Protein AF-L9YF38-F1 (afdb_monomer_lite)

Foldseek 3Di:
DDWDADPPVRDTQDDDDDPDDDDVVVVVVVVVSVVRDVCVVPDDDDDPDDPPPDDD

pLDDT: mean 84.49, std 14.62, range [47.03, 95.31]

Radius of gyration: 11.96 Å; chains: 1; bounding box: 24×18×35 Å

Secondary structure (DSSP, 8-state):
-EEEE-TTT--EEEEE--SS-SHHHHHHHHHHHHHHS--TT------S--------

Structure (mmCIF, N/CA/C/O backbone):
data_AF-L9YF38-F1
#
_entry.id   AF-L9YF38-F1
#
loop_
_atom_site.group_PDB
_atom_site.id
_atom_site.type_symbol
_atom_site.label_atom_id
_atom_site.label_alt_id
_atom_site.label_comp_id
_atom_site.label_asym_id
_atom_site.label_entity_id
_atom_site.label_seq_id
_atom_site.pdbx_PDB_ins_code
_atom_site.Cartn_x
_atom_site.Cartn_y
_atom_site.Cartn_z
_atom_site.occupancy
_atom_site.B_iso_or_equiv
_atom_site.auth_seq_id
_atom_site.auth_comp_id
_atom_site.auth_asym_id
_atom_site.auth_atom_id
_atom_site.pdbx_PDB_model_num
ATOM 1 N N . MET A 1 1 ? -1.628 2.345 -10.429 1.00 88.06 1 MET A N 1
ATOM 2 C CA . MET A 1 1 ? -2.295 2.747 -9.174 1.00 88.06 1 MET A CA 1
ATOM 3 C C . MET A 1 1 ? -1.889 1.750 -8.109 1.00 88.06 1 MET A C 1
ATOM 5 O O . MET A 1 1 ? -1.843 0.569 -8.426 1.00 88.06 1 MET A O 1
ATOM 9 N N . TYR A 1 2 ? -1.569 2.218 -6.909 1.00 90.31 2 TYR A N 1
ATOM 10 C CA . TYR A 1 2 ? -1.326 1.386 -5.733 1.00 90.31 2 TYR A CA 1
ATOM 11 C C . TYR A 1 2 ? -2.316 1.807 -4.657 1.00 90.31 2 TYR A C 1
ATOM 13 O O . TYR A 1 2 ? -2.556 3.003 -4.487 1.00 90.31 2 TYR A O 1
ATOM 21 N N . ALA A 1 3 ? -2.908 0.831 -3.986 1.00 92.75 3 ALA A N 1
ATOM 22 C CA . ALA A 1 3 ? -3.849 1.044 -2.904 1.00 92.75 3 ALA A CA 1
ATOM 23 C C . ALA A 1 3 ? -3.525 0.056 -1.788 1.00 92.75 3 ALA A C 1
ATOM 25 O O . ALA A 1 3 ? -3.210 -1.101 -2.065 1.00 92.75 3 ALA A O 1
ATOM 26 N N . ALA A 1 4 ? -3.606 0.522 -0.549 1.00 92.94 4 ALA A N 1
ATOM 27 C CA . ALA A 1 4 ? -3.509 -0.313 0.634 1.00 92.94 4 ALA A CA 1
ATOM 28 C C . ALA A 1 4 ? -4.870 -0.320 1.322 1.00 92.94 4 ALA A C 1
ATOM 30 O O . ALA A 1 4 ? -5.487 0.732 1.501 1.00 92.94 4 ALA A O 1
ATOM 31 N N . ILE A 1 5 ? -5.332 -1.509 1.686 1.00 92.81 5 ILE A N 1
ATOM 32 C CA . ILE A 1 5 ? -6.575 -1.719 2.415 1.00 92.81 5 ILE A CA 1
ATOM 33 C C . ILE A 1 5 ? -6.270 -2.581 3.631 1.00 92.81 5 ILE A C 1
ATOM 35 O O . ILE A 1 5 ? -5.567 -3.585 3.524 1.00 92.81 5 ILE A O 1
ATOM 39 N N . ASP A 1 6 ? -6.805 -2.187 4.776 1.00 92.56 6 ASP A N 1
ATOM 40 C CA . ASP A 1 6 ? -6.800 -3.036 5.952 1.00 92.56 6 ASP A CA 1
ATOM 41 C C . ASP A 1 6 ? -7.781 -4.200 5.745 1.00 92.56 6 ASP A C 1
ATOM 43 O O . ASP A 1 6 ? -8.953 -4.005 5.407 1.00 92.56 6 ASP A O 1
ATOM 47 N N . THR A 1 7 ? -7.302 -5.434 5.887 1.00 89.81 7 THR A N 1
ATOM 48 C CA . THR A 1 7 ? -8.089 -6.610 5.489 1.00 89.81 7 THR A CA 1
ATOM 49 C C . THR A 1 7 ? -9.198 -6.960 6.477 1.00 89.81 7 THR A C 1
ATOM 51 O O . THR A 1 7 ? -10.178 -7.585 6.061 1.00 89.81 7 THR A O 1
ATOM 54 N N . GLU A 1 8 ? -9.095 -6.535 7.734 1.00 92.00 8 GLU A N 1
ATOM 55 C CA . GLU A 1 8 ? -10.092 -6.784 8.774 1.00 92.00 8 GLU A CA 1
ATOM 56 C C . GLU A 1 8 ? -11.212 -5.739 8.714 1.00 92.00 8 GLU A C 1
ATOM 58 O O . GLU A 1 8 ? -12.380 -6.067 8.500 1.00 92.00 8 GLU A O 1
ATOM 63 N N . THR A 1 9 ? -10.844 -4.466 8.813 1.00 94.44 9 THR A N 1
ATOM 64 C CA . THR A 1 9 ? -11.761 -3.321 8.870 1.00 94.44 9 THR A CA 1
ATOM 65 C C . THR A 1 9 ? -12.252 -2.863 7.500 1.00 94.44 9 THR A C 1
ATOM 67 O O . THR A 1 9 ? -13.225 -2.114 7.415 1.00 94.44 9 THR A O 1
ATOM 70 N N . LYS A 1 10 ? -11.596 -3.306 6.419 1.00 91.75 10 LYS A N 1
ATOM 71 C CA . LYS A 1 10 ? -11.858 -2.895 5.027 1.00 91.75 10 LYS A CA 1
ATOM 72 C C . LYS A 1 10 ? -11.635 -1.401 4.770 1.00 91.75 10 LYS A C 1
ATOM 74 O O . LYS A 1 10 ? -12.118 -0.872 3.767 1.00 91.75 10 LYS A O 1
ATOM 79 N N . LEU A 1 11 ? -10.896 -0.716 5.641 1.00 93.38 11 LEU A N 1
ATOM 80 C CA . LEU A 1 11 ? -10.560 0.693 5.464 1.00 93.38 11 LEU A CA 1
ATOM 81 C C . LEU A 1 11 ? -9.431 0.867 4.449 1.00 93.38 11 LEU A C 1
ATOM 83 O O . LEU A 1 11 ? -8.416 0.176 4.500 1.00 93.38 11 LE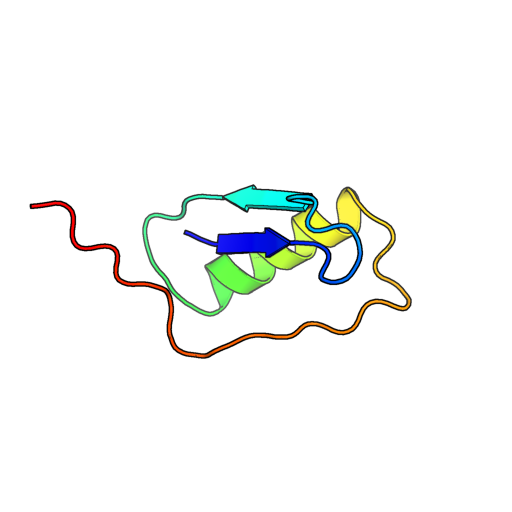U A O 1
ATOM 87 N N . ILE A 1 12 ? -9.593 1.828 3.539 1.00 92.94 12 ILE A N 1
ATOM 88 C CA . ILE A 1 12 ? -8.519 2.240 2.631 1.00 92.94 12 ILE A CA 1
ATOM 89 C C . ILE A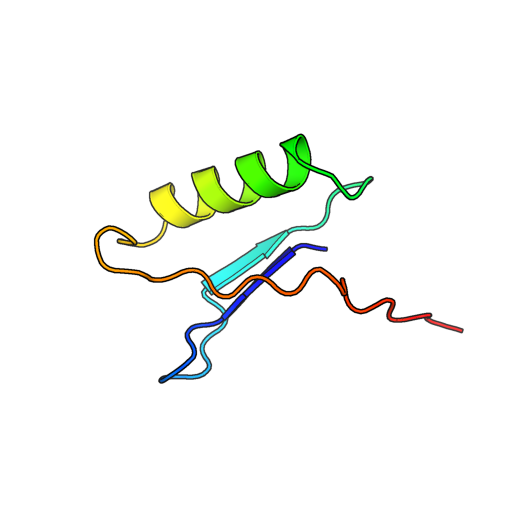 1 12 ? -7.509 3.065 3.432 1.00 92.94 12 ILE A C 1
ATOM 91 O O . ILE A 1 12 ? -7.856 4.112 3.977 1.00 92.94 12 ILE A O 1
ATOM 95 N N . LEU A 1 13 ? -6.262 2.601 3.477 1.00 93.56 13 LEU A N 1
ATOM 96 C CA . LEU A 1 13 ? -5.179 3.220 4.242 1.00 93.56 13 LEU A CA 1
ATOM 97 C C . LEU A 1 13 ? -4.449 4.304 3.439 1.00 93.56 13 LEU A C 1
ATOM 99 O O . LEU A 1 13 ? -4.123 5.361 3.980 1.00 93.56 13 LEU A O 1
ATOM 103 N N . ASP A 1 14 ? -4.197 4.061 2.150 1.00 94.38 14 ASP A N 1
ATOM 104 C CA . ASP A 1 14 ? -3.692 5.071 1.212 1.00 94.38 14 ASP A CA 1
ATOM 105 C C . ASP A 1 14 ? -3.924 4.632 -0.241 1.00 94.38 14 ASP A C 1
ATOM 107 O O . ASP A 1 14 ? -4.047 3.440 -0.544 1.00 94.38 14 ASP A O 1
ATOM 111 N N . VAL A 1 15 ? -3.930 5.603 -1.155 1.00 92.88 15 VAL A N 1
ATOM 112 C CA . VAL A 1 15 ? -3.974 5.393 -2.606 1.00 92.88 15 VAL A CA 1
ATOM 113 C C . VAL A 1 15 ? -2.979 6.333 -3.274 1.00 92.88 15 VAL A C 1
ATOM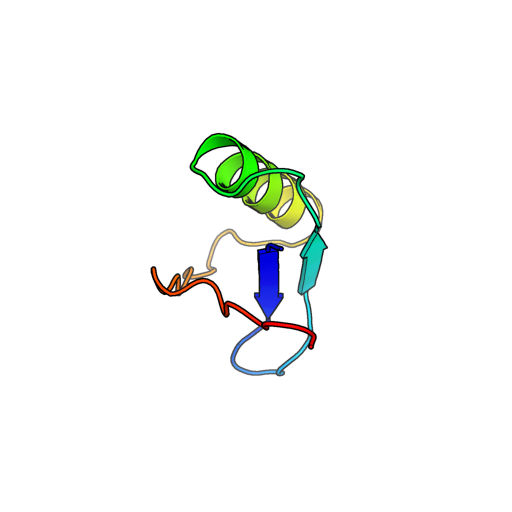 115 O O . VAL A 1 15 ? -2.908 7.518 -2.958 1.00 92.88 15 VAL A O 1
ATOM 118 N N . ALA A 1 16 ? -2.228 5.832 -4.253 1.00 93.12 16 ALA A N 1
ATOM 119 C CA . ALA A 1 16 ? -1.430 6.681 -5.126 1.00 93.12 16 ALA A CA 1
ATOM 120 C C . ALA A 1 16 ? -1.431 6.238 -6.584 1.00 93.12 16 ALA A C 1
ATOM 122 O O . ALA A 1 16 ? -1.413 5.052 -6.935 1.00 93.12 16 ALA A O 1
ATOM 123 N N . LEU A 1 17 ? -1.381 7.245 -7.450 1.00 93.00 17 LEU A N 1
ATOM 124 C CA . LEU A 1 17 ? -1.206 7.079 -8.878 1.00 93.00 17 LEU A CA 1
ATOM 125 C C . LEU A 1 17 ? 0.232 7.426 -9.263 1.00 93.00 17 LEU A C 1
ATOM 127 O O . LEU A 1 17 ? 0.754 8.472 -8.895 1.00 93.00 17 LEU A O 1
ATOM 131 N N . PHE A 1 18 ? 0.846 6.543 -10.041 1.00 88.81 18 PHE A N 1
ATOM 132 C CA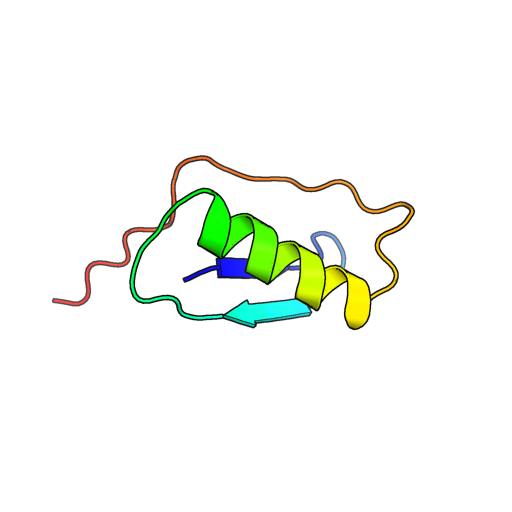 . PHE A 1 18 ? 2.164 6.741 -10.629 1.00 88.81 18 PHE A CA 1
ATOM 133 C C . PHE A 1 18 ? 2.044 6.519 -12.133 1.00 88.81 18 PHE A C 1
ATOM 135 O O . PHE A 1 18 ? 1.255 5.677 -12.568 1.00 88.81 18 PHE A O 1
ATOM 142 N N . GLY A 1 19 ? 2.844 7.242 -12.920 1.00 90.38 19 GLY A N 1
ATOM 143 C CA . GLY A 1 19 ? 2.820 7.142 -14.385 1.00 90.38 19 GLY A CA 1
ATOM 144 C C 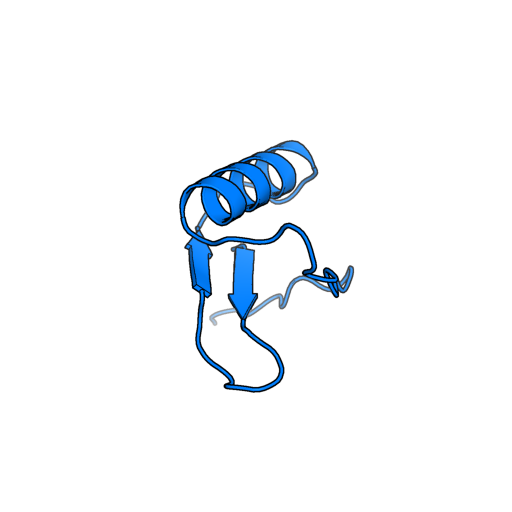. GLY A 1 19 ? 3.301 5.794 -14.936 1.00 90.38 19 GLY A C 1
ATOM 145 O O . GLY A 1 19 ? 3.079 5.497 -16.104 1.00 90.38 19 GLY A O 1
ATOM 146 N N . ARG A 1 20 ? 3.945 4.965 -14.104 1.00 87.00 20 ARG A N 1
ATOM 147 C CA . ARG A 1 20 ? 4.370 3.602 -14.438 1.00 87.00 20 ARG A CA 1
ATOM 148 C C . ARG A 1 20 ? 4.183 2.666 -13.249 1.00 87.00 20 ARG A C 1
ATOM 150 O O . ARG A 1 20 ? 4.235 3.106 -12.102 1.00 87.00 20 ARG A O 1
ATOM 157 N N . HIS A 1 21 ? 3.993 1.383 -13.534 1.00 84.31 21 HIS A N 1
ATOM 158 C CA . HIS A 1 21 ? 4.102 0.316 -12.542 1.00 84.31 21 HIS A CA 1
ATOM 159 C C . HIS A 1 21 ? 5.557 -0.166 -12.467 1.00 84.31 21 HIS A C 1
ATOM 161 O O . HIS A 1 21 ? 6.274 -0.124 -13.466 1.00 84.31 21 HIS A O 1
ATOM 167 N N . GLY A 1 22 ? 5.993 -0.613 -11.295 1.00 87.50 22 GLY A N 1
ATOM 168 C CA . GLY A 1 22 ? 7.313 -1.203 -11.094 1.00 87.50 22 GLY A CA 1
ATOM 169 C C . GLY A 1 22 ? 7.763 -1.138 -9.641 1.00 87.50 22 GLY A C 1
ATOM 170 O O . GLY A 1 22 ? 7.015 -0.687 -8.771 1.00 87.50 22 GLY A O 1
ATOM 171 N N . THR A 1 23 ? 9.003 -1.557 -9.402 1.00 91.19 23 THR A N 1
ATOM 172 C CA . THR A 1 23 ? 9.598 -1.613 -8.064 1.00 91.19 23 THR A CA 1
ATOM 173 C C . THR A 1 23 ? 9.739 -0.233 -7.430 1.00 91.19 23 THR A C 1
ATOM 175 O O . THR A 1 23 ? 9.272 -0.060 -6.311 1.00 91.19 23 THR A O 1
ATOM 178 N N . ASP A 1 24 ? 10.290 0.770 -8.130 1.00 93.69 24 ASP A N 1
ATOM 179 C CA . ASP A 1 24 ? 10.467 2.102 -7.520 1.00 93.69 24 ASP A CA 1
ATOM 180 C C . ASP A 1 24 ? 9.127 2.749 -7.124 1.00 93.69 24 ASP A C 1
ATOM 182 O O . ASP A 1 24 ? 9.013 3.223 -5.994 1.00 93.69 24 ASP A O 1
ATOM 186 N N . PRO A 1 25 ? 8.080 2.744 -7.982 1.00 92.94 25 PRO A N 1
ATOM 187 C CA . PRO A 1 25 ? 6.756 3.218 -7.577 1.00 92.94 25 PRO A CA 1
ATOM 188 C C . PRO A 1 25 ? 6.154 2.441 -6.397 1.00 92.94 25 PRO A C 1
ATOM 190 O O . PRO A 1 25 ? 5.517 3.047 -5.537 1.00 92.94 25 PRO A O 1
ATOM 193 N N . ALA A 1 26 ? 6.364 1.121 -6.329 1.00 90.75 26 ALA A N 1
ATOM 194 C CA . ALA A 1 26 ? 5.888 0.302 -5.216 1.00 90.75 26 ALA A CA 1
ATOM 195 C C . ALA A 1 26 ? 6.624 0.634 -3.906 1.00 90.75 26 ALA A C 1
ATOM 197 O O . ALA A 1 26 ? 5.981 0.847 -2.883 1.00 90.75 26 ALA A O 1
ATOM 198 N N . ALA A 1 27 ? 7.952 0.757 -3.943 1.00 93.69 27 ALA A N 1
ATOM 199 C CA . ALA A 1 27 ? 8.762 1.127 -2.786 1.00 93.69 27 ALA A CA 1
ATOM 200 C C . ALA A 1 27 ? 8.418 2.536 -2.281 1.00 93.69 27 ALA A C 1
ATOM 202 O O . ALA A 1 27 ? 8.233 2.734 -1.084 1.00 93.69 27 ALA A O 1
ATOM 203 N N . ALA A 1 28 ? 8.250 3.502 -3.190 1.00 95.31 28 ALA A N 1
ATOM 204 C CA . ALA A 1 28 ? 7.833 4.858 -2.837 1.00 95.31 28 ALA A CA 1
ATOM 205 C C . ALA A 1 28 ? 6.431 4.893 -2.204 1.00 95.31 28 ALA A C 1
ATOM 207 O O . ALA A 1 28 ? 6.179 5.686 -1.299 1.00 95.31 28 ALA A O 1
ATOM 208 N N . PHE A 1 29 ? 5.512 4.043 -2.672 1.00 93.94 29 PHE A N 1
ATOM 209 C CA . PHE A 1 29 ? 4.194 3.898 -2.060 1.00 93.94 29 PHE A CA 1
ATOM 210 C C . PHE A 1 29 ? 4.280 3.315 -0.645 1.00 93.94 29 PHE A C 1
ATOM 212 O O . PHE A 1 29 ? 3.711 3.902 0.272 1.00 93.94 29 PHE A O 1
ATOM 219 N N . LEU A 1 30 ? 5.011 2.210 -0.462 1.00 93.00 30 LEU A N 1
ATOM 220 C CA . LEU A 1 30 ? 5.174 1.557 0.842 1.00 93.00 30 LEU A CA 1
ATOM 221 C C . LEU A 1 30 ? 5.866 2.467 1.859 1.00 93.00 30 LEU A C 1
ATOM 223 O O . LEU A 1 30 ? 5.415 2.549 2.995 1.00 93.00 30 LEU A O 1
ATOM 227 N N . HIS A 1 31 ? 6.897 3.206 1.443 1.00 93.56 31 HIS A N 1
ATOM 228 C CA . HIS A 1 31 ? 7.592 4.147 2.319 1.00 93.56 31 HIS A CA 1
ATOM 229 C C . HIS A 1 31 ? 6.647 5.213 2.885 1.00 93.56 31 HIS A C 1
ATOM 231 O O . HIS A 1 31 ? 6.590 5.409 4.092 1.00 93.56 31 HIS A O 1
ATOM 237 N N . ARG A 1 32 ? 5.829 5.844 2.033 1.00 93.88 32 ARG A N 1
ATOM 238 C CA . ARG A 1 32 ? 4.825 6.812 2.502 1.00 93.88 32 ARG A CA 1
ATOM 239 C C . ARG A 1 32 ? 3.733 6.184 3.363 1.00 93.88 32 ARG A C 1
ATOM 241 O O . ARG A 1 32 ? 3.135 6.875 4.182 1.00 93.88 32 ARG A O 1
ATOM 248 N N . LEU A 1 33 ? 3.383 4.926 3.098 1.00 94.31 33 LEU A N 1
ATOM 249 C CA . LEU A 1 33 ? 2.370 4.226 3.878 1.00 94.31 33 LEU A CA 1
ATOM 250 C C . LEU A 1 33 ? 2.865 4.027 5.318 1.00 94.31 33 LEU A C 1
ATOM 252 O O . LEU A 1 33 ? 2.099 4.280 6.242 1.00 94.31 33 LEU A O 1
ATOM 256 N N . ASP A 1 34 ? 4.137 3.657 5.484 1.00 93.19 34 ASP A N 1
ATOM 257 C CA . ASP A 1 34 ? 4.815 3.489 6.779 1.00 93.19 34 ASP A CA 1
ATOM 258 C C . ASP A 1 34 ? 4.991 4.819 7.535 1.00 93.19 34 ASP A C 1
ATOM 260 O O . ASP A 1 34 ? 4.850 4.878 8.750 1.00 93.19 34 ASP A O 1
ATOM 264 N N . GLU A 1 35 ? 5.190 5.935 6.826 1.00 94.38 35 GLU A N 1
ATOM 265 C CA . GLU A 1 35 ? 5.199 7.267 7.456 1.00 94.38 35 GLU A CA 1
ATOM 266 C C . GLU A 1 35 ? 3.835 7.664 8.050 1.00 94.38 35 GLU A C 1
ATOM 268 O O . GLU A 1 35 ? 3.769 8.444 9.002 1.00 94.38 35 GLU A 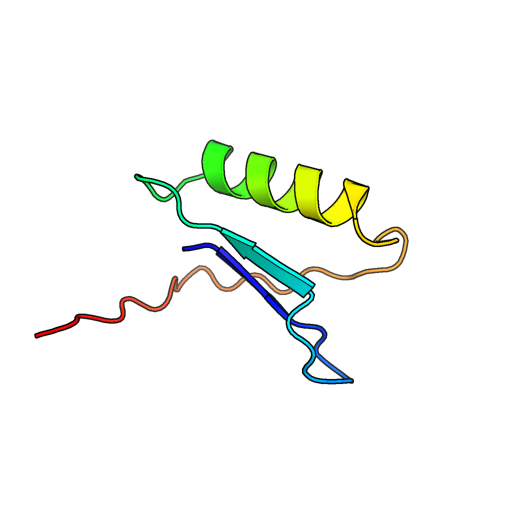O 1
ATOM 273 N N . LYS A 1 36 ? 2.732 7.180 7.464 1.00 93.25 36 LYS A N 1
ATOM 274 C CA . LYS A 1 36 ? 1.363 7.556 7.858 1.00 93.25 36 LYS A CA 1
ATOM 275 C C . LYS A 1 36 ? 0.741 6.606 8.872 1.00 93.25 36 LYS A C 1
ATOM 277 O O . LYS A 1 36 ? -0.112 7.034 9.649 1.00 93.25 36 LYS A O 1
ATOM 282 N N . HIS A 1 37 ? 1.113 5.332 8.828 1.00 91.00 37 HIS A N 1
ATOM 283 C CA . HIS A 1 37 ? 0.489 4.262 9.597 1.00 91.00 37 HIS A CA 1
ATOM 284 C C . HIS A 1 37 ? 1.563 3.440 10.293 1.00 91.00 37 HIS A C 1
ATOM 286 O O . HIS A 1 37 ? 2.619 3.196 9.728 1.00 91.00 37 HIS A O 1
ATOM 292 N N . ASN A 1 38 ? 1.286 2.965 11.507 1.00 89.44 38 ASN A N 1
ATOM 293 C CA . ASN A 1 38 ? 2.203 2.045 12.171 1.00 89.44 38 ASN A CA 1
ATOM 294 C C . ASN A 1 38 ? 2.084 0.646 11.549 1.00 89.44 38 ASN A C 1
ATOM 296 O O . ASN A 1 38 ? 1.127 -0.072 11.841 1.00 89.44 38 ASN A O 1
ATOM 300 N N . LEU A 1 39 ? 3.049 0.264 10.710 1.00 87.75 39 LEU A N 1
ATOM 301 C CA . LEU A 1 39 ? 3.049 -1.006 9.973 1.00 87.75 39 LEU A CA 1
ATOM 302 C C . LEU A 1 39 ? 4.025 -2.039 10.552 1.00 87.75 39 LEU A C 1
ATOM 304 O O . LEU A 1 39 ? 4.276 -3.057 9.914 1.00 87.75 39 LEU A O 1
ATOM 308 N N . SER A 1 40 ? 4.557 -1.810 11.759 1.00 87.00 40 SER A N 1
ATOM 309 C CA . SER A 1 40 ? 5.592 -2.657 12.374 1.00 87.00 40 SER A CA 1
ATOM 310 C C . SER A 1 40 ? 5.212 -4.140 12.480 1.00 87.00 40 SER A C 1
ATOM 312 O O . SER A 1 40 ? 6.075 -4.999 12.350 1.00 87.00 40 SER A O 1
ATOM 314 N N . GLU A 1 41 ? 3.925 -4.426 12.685 1.00 87.25 41 GLU A N 1
ATOM 315 C CA . GLU A 1 41 ? 3.360 -5.782 12.784 1.00 87.25 41 GLU A CA 1
ATOM 316 C C . GLU A 1 41 ? 2.472 -6.136 11.573 1.00 87.25 41 GLU A C 1
ATOM 318 O O . GLU A 1 41 ? 1.737 -7.122 11.600 1.00 87.25 41 GLU A O 1
ATOM 323 N N . ALA A 1 42 ? 2.474 -5.311 10.520 1.00 87.12 42 ALA A N 1
ATOM 324 C CA . ALA A 1 42 ? 1.609 -5.512 9.364 1.00 87.12 42 ALA A CA 1
ATOM 325 C C . ALA A 1 42 ? 2.219 -6.517 8.374 1.00 87.12 42 ALA A C 1
ATOM 327 O O . ALA A 1 42 ? 3.373 -6.391 7.961 1.00 87.12 42 ALA A O 1
ATOM 328 N N . GLU A 1 43 ? 1.415 -7.483 7.926 1.00 88.38 43 GLU A N 1
ATOM 329 C CA . GLU A 1 43 ? 1.767 -8.380 6.824 1.00 88.38 43 GLU A CA 1
ATOM 330 C C . GLU A 1 43 ? 1.209 -7.841 5.501 1.00 88.38 43 GLU A C 1
ATOM 332 O O . GLU A 1 43 ? 0.013 -7.573 5.361 1.00 88.38 43 GLU A O 1
ATOM 337 N N . PHE A 1 44 ? 2.080 -7.690 4.502 1.00 86.19 44 PHE A N 1
ATOM 338 C CA . PHE A 1 44 ? 1.682 -7.201 3.186 1.00 86.19 44 PHE A CA 1
ATOM 339 C C . PHE A 1 44 ? 1.288 -8.344 2.260 1.00 86.19 44 PHE A C 1
ATOM 341 O O . PHE A 1 44 ? 2.131 -9.094 1.768 1.00 86.19 44 PHE A O 1
ATOM 348 N N . LEU A 1 45 ? 0.000 -8.401 1.936 1.00 86.69 45 LEU A N 1
ATOM 349 C CA . LEU A 1 45 ? -0.517 -9.261 0.882 1.00 86.69 45 LEU A CA 1
ATOM 350 C C . LEU A 1 45 ? -0.462 -8.503 -0.446 1.00 86.69 45 LEU A C 1
ATOM 352 O O . LEU A 1 45 ? -1.245 -7.585 -0.689 1.00 86.69 45 LEU A O 1
ATOM 356 N N . VAL A 1 46 ? 0.490 -8.878 -1.300 1.00 77.19 46 VAL A N 1
ATOM 357 C CA . VAL A 1 46 ? 0.655 -8.294 -2.635 1.00 77.19 46 VAL A CA 1
ATOM 358 C C . VAL A 1 46 ? 0.341 -9.361 -3.666 1.00 77.19 46 VAL A C 1
ATOM 360 O O . VAL A 1 46 ? 1.020 -10.385 -3.734 1.00 77.19 46 VAL A O 1
ATOM 363 N N . ASP A 1 47 ? -0.668 -9.118 -4.494 1.00 73.25 47 ASP A N 1
ATOM 364 C CA . ASP A 1 47 ? -0.863 -9.910 -5.699 1.00 73.25 47 ASP A CA 1
ATOM 365 C C . ASP A 1 47 ? -0.078 -9.274 -6.870 1.00 73.25 47 ASP A C 1
ATOM 367 O O . ASP A 1 47 ? 0.091 -8.056 -6.963 1.00 73.25 47 ASP A O 1
ATOM 371 N N . GLN A 1 48 ? 0.471 -10.112 -7.756 1.00 65.25 48 GLN A N 1
ATOM 372 C CA . GLN A 1 48 ? 1.204 -9.665 -8.952 1.00 65.25 48 GLN A CA 1
ATOM 373 C C . GLN A 1 48 ? 0.263 -9.125 -10.054 1.00 65.25 48 GLN A C 1
ATOM 375 O O . GLN A 1 48 ? 0.699 -8.532 -11.044 1.00 65.25 48 GLN A O 1
ATOM 380 N N . PHE A 1 49 ? -1.039 -9.332 -9.895 1.00 55.78 49 PHE A N 1
ATOM 381 C CA . PHE A 1 49 ? -2.112 -8.914 -10.778 1.00 55.78 49 PHE A CA 1
ATOM 382 C C . PHE A 1 49 ? -2.640 -7.534 -10.371 1.00 55.78 49 PHE A C 1
ATOM 384 O O . PHE A 1 49 ? -3.754 -7.357 -9.886 1.00 55.78 49 PHE A O 1
ATOM 391 N N . GLY A 1 50 ? -1.870 -6.497 -10.704 1.00 57.41 50 GLY A N 1
ATOM 392 C CA . GLY A 1 50 ? -2.422 -5.146 -10.726 1.00 57.41 50 GLY A CA 1
ATOM 393 C C . GLY A 1 50 ? -3.721 -5.148 -11.536 1.00 57.41 50 GLY A C 1
ATOM 394 O O . GLY A 1 50 ? -3.685 -5.445 -12.733 1.00 57.41 50 GLY A O 1
ATOM 395 N N . TYR A 1 51 ? -4.856 -4.863 -10.884 1.00 49.75 51 TYR A N 1
ATOM 396 C CA . TYR A 1 51 ? -6.156 -4.752 -11.540 1.00 49.75 51 TYR A CA 1
ATOM 397 C C . TYR A 1 51 ? -5.998 -3.835 -12.755 1.00 49.75 51 TYR A C 1
ATOM 399 O O . TYR A 1 51 ? -5.860 -2.616 -12.633 1.00 49.75 51 TYR A O 1
ATOM 407 N N . ARG A 1 52 ? -5.968 -4.427 -13.953 1.00 47.28 52 ARG A N 1
ATOM 408 C CA . ARG A 1 52 ? -6.102 -3.684 -15.201 1.00 47.28 52 ARG A CA 1
ATOM 409 C C . ARG A 1 52 ? -7.573 -3.342 -15.322 1.00 47.28 52 ARG A C 1
ATOM 411 O O . ARG A 1 52 ? -8.317 -4.014 -16.028 1.00 47.28 52 ARG A O 1
ATOM 418 N N . THR A 1 53 ? -8.005 -2.312 -14.608 1.00 47.59 53 THR A N 1
ATOM 419 C CA . THR A 1 53 ? -9.260 -1.645 -14.927 1.00 47.59 53 THR A CA 1
ATOM 420 C C . THR A 1 53 ? -9.057 -0.992 -16.292 1.00 47.59 53 THR A C 1
ATOM 422 O O . THR A 1 53 ? -8.449 0.071 -16.405 1.00 47.59 53 THR A O 1
ATOM 425 N N . ALA A 1 54 ? -9.474 -1.680 -17.353 1.00 47.03 54 ALA A N 1
ATOM 426 C CA . ALA A 1 54 ? -9.634 -1.071 -18.661 1.00 47.03 54 ALA A CA 1
ATOM 427 C C . ALA A 1 54 ? -10.893 -0.204 -18.589 1.00 47.03 54 ALA A C 1
ATOM 429 O O . ALA A 1 54 ? -12.002 -0.726 -18.501 1.00 47.03 54 ALA A O 1
ATOM 430 N N . LEU A 1 55 ? -10.718 1.114 -18.559 1.00 49.91 55 LEU A N 1
ATOM 431 C CA . LEU A 1 55 ? -11.812 2.035 -18.831 1.00 49.91 55 LEU A CA 1
ATOM 432 C C . LEU A 1 55 ? -11.976 2.058 -20.355 1.00 49.91 55 LEU A C 1
ATOM 434 O O . LEU A 1 55 ? -11.054 2.493 -21.047 1.00 49.91 55 LEU A O 1
ATOM 438 N N . SER A 1 56 ? -13.084 1.510 -20.864 1.00 54.56 56 SER A N 1
ATOM 439 C CA . SER A 1 56 ? -13.534 1.795 -22.233 1.00 54.56 56 SER A CA 1
ATOM 440 C C . SER A 1 56 ? -14.199 3.159 -22.280 1.00 54.56 56 SER A C 1
ATOM 442 O O . SER A 1 56 ? -15.020 3.396 -21.362 1.00 54.56 56 SER A O 1
#

Sequence (56 aa):
MYAAIDTETKLILDVALFGRHGTDPAAAFLHRLDEKHNLSEAEFLVDQFGYRTALS

Organism: NCBI:txid1227495